Protein AF-A0A7G1KDL2-F1 (afdb_monomer)

Radius of gyration: 20.11 Å; Cα contacts (8 Å, |Δi|>4): 47; chains: 1; bounding box: 39×48×50 Å

Structure (mmCIF, N/CA/C/O backbone):
data_AF-A0A7G1KDL2-F1
#
_entry.id   AF-A0A7G1KDL2-F1
#
loop_
_atom_site.group_PDB
_atom_site.id
_atom_site.type_symbol
_atom_site.label_atom_id
_at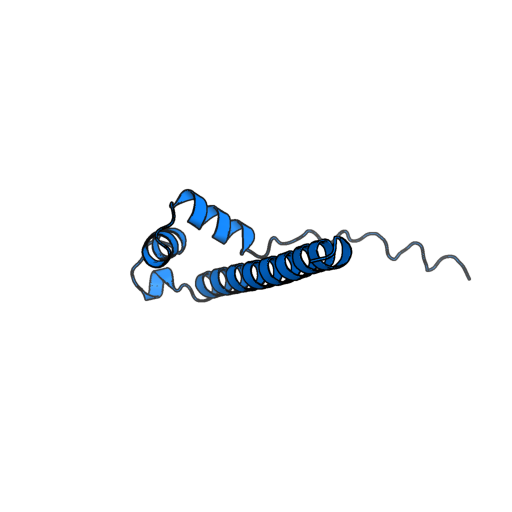om_site.label_alt_id
_atom_site.label_comp_id
_atom_site.label_asym_id
_atom_site.label_entity_id
_atom_site.label_seq_id
_atom_site.pdbx_PDB_ins_code
_atom_site.Cartn_x
_atom_site.Cartn_y
_atom_site.Cartn_z
_atom_site.occupancy
_atom_site.B_iso_or_equiv
_atom_site.auth_seq_id
_atom_site.auth_comp_id
_atom_site.auth_asym_id
_atom_site.auth_atom_id
_atom_site.pdbx_PDB_model_num
ATOM 1 N N . MET A 1 1 ? 22.355 -11.717 -21.654 1.00 70.75 1 MET A N 1
ATOM 2 C CA . MET A 1 1 ? 21.404 -10.592 -21.775 1.00 70.75 1 MET A CA 1
ATOM 3 C C . MET A 1 1 ? 22.206 -9.384 -22.214 1.00 70.75 1 MET A C 1
ATOM 5 O O . MET A 1 1 ? 23.234 -9.144 -21.596 1.00 70.75 1 MET A O 1
ATOM 9 N N . ALA A 1 2 ? 21.819 -8.713 -23.298 1.00 95.56 2 ALA A N 1
ATOM 10 C CA . ALA A 1 2 ? 22.530 -7.523 -23.766 1.00 95.56 2 ALA A CA 1
ATOM 11 C C . ALA A 1 2 ? 22.158 -6.296 -22.915 1.00 95.56 2 ALA A C 1
ATOM 13 O O . ALA A 1 2 ? 21.082 -6.268 -22.313 1.00 95.56 2 ALA A O 1
ATOM 14 N N . ASP A 1 3 ? 22.999 -5.260 -22.904 1.00 96.94 3 ASP A N 1
ATOM 15 C CA . ASP A 1 3 ? 22.762 -4.037 -22.119 1.00 96.94 3 ASP A CA 1
ATOM 16 C C . ASP A 1 3 ? 21.417 -3.375 -22.454 1.00 96.94 3 ASP A C 1
ATOM 18 O O . ASP A 1 3 ? 20.697 -2.917 -21.568 1.00 96.94 3 ASP A O 1
ATOM 22 N N . VAL A 1 4 ? 21.020 -3.397 -23.730 1.00 96.62 4 VAL A N 1
ATOM 23 C CA . VAL A 1 4 ? 19.720 -2.878 -24.188 1.00 96.62 4 VAL A CA 1
ATOM 24 C C . VAL A 1 4 ? 18.549 -3.641 -23.559 1.00 96.62 4 VAL A C 1
ATOM 26 O O . VAL A 1 4 ? 17.541 -3.034 -23.191 1.00 96.62 4 VAL A O 1
ATOM 29 N N . ASP A 1 5 ? 18.677 -4.956 -23.385 1.00 97.25 5 ASP A N 1
ATOM 30 C CA . ASP A 1 5 ? 17.638 -5.778 -22.760 1.00 97.25 5 ASP A CA 1
ATOM 31 C C . ASP A 1 5 ? 17.587 -5.563 -21.241 1.00 97.25 5 ASP A C 1
ATOM 33 O O . ASP A 1 5 ? 16.500 -5.539 -20.656 1.00 97.25 5 ASP A O 1
ATOM 37 N N . LEU A 1 6 ? 18.738 -5.326 -20.600 1.00 97.12 6 LEU A N 1
ATOM 38 C CA . LEU A 1 6 ? 18.799 -4.949 -19.186 1.00 97.12 6 LEU A CA 1
ATOM 39 C C . LEU A 1 6 ? 18.118 -3.592 -18.945 1.00 97.12 6 LEU A C 1
ATOM 41 O O . LEU A 1 6 ? 17.273 -3.471 -18.056 1.00 97.12 6 LEU A O 1
ATOM 45 N N . LEU A 1 7 ? 18.421 -2.587 -19.773 1.00 98.19 7 LEU A N 1
ATOM 46 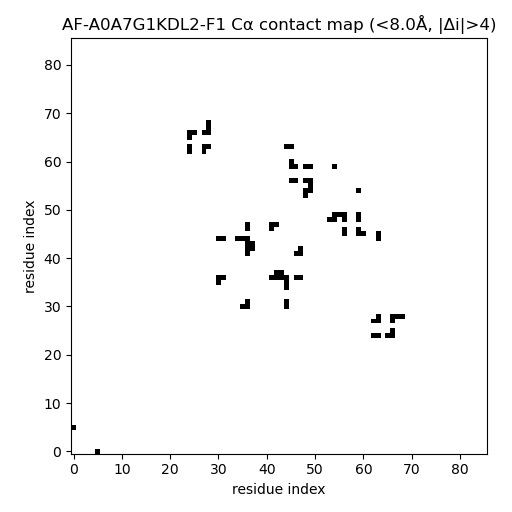C CA . LEU A 1 7 ? 17.787 -1.267 -19.695 1.00 98.19 7 LEU A CA 1
ATOM 47 C C . LEU A 1 7 ? 16.272 -1.349 -19.931 1.00 98.19 7 LEU A C 1
ATOM 49 O O . LEU A 1 7 ? 15.498 -0.735 -19.191 1.00 98.19 7 LEU A O 1
ATOM 53 N N . ARG A 1 8 ? 15.826 -2.152 -20.907 1.00 97.81 8 ARG A N 1
ATOM 54 C CA . ARG A 1 8 ? 14.395 -2.411 -21.134 1.00 97.81 8 ARG A CA 1
ATOM 55 C C . ARG A 1 8 ? 13.741 -3.037 -19.900 1.00 97.81 8 ARG A C 1
ATOM 57 O O . ARG A 1 8 ? 12.695 -2.560 -19.456 1.00 97.81 8 ARG A O 1
ATOM 64 N N . THR A 1 9 ? 14.388 -4.035 -19.303 1.00 98.06 9 THR A N 1
ATOM 65 C CA . THR A 1 9 ? 13.900 -4.722 -18.098 1.00 98.06 9 THR A CA 1
ATOM 66 C C . THR A 1 9 ? 13.741 -3.761 -16.917 1.00 98.06 9 THR A C 1
ATOM 68 O O . THR A 1 9 ? 12.7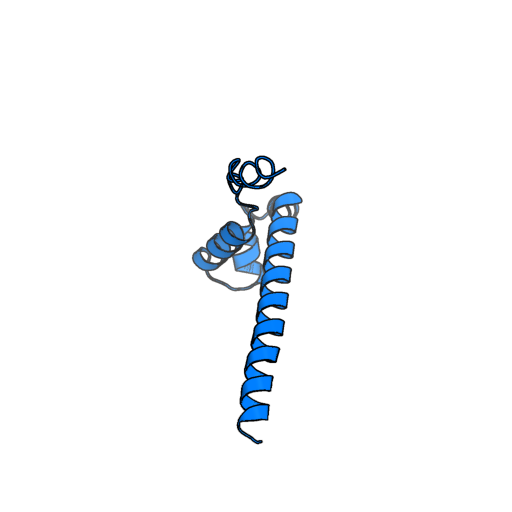26 -3.813 -16.217 1.00 98.06 9 THR A O 1
ATOM 71 N N . LEU A 1 10 ? 14.685 -2.835 -16.712 1.00 98.25 10 LEU A N 1
ATOM 72 C CA . LEU A 1 10 ? 14.583 -1.810 -15.665 1.00 98.25 10 LEU A CA 1
ATOM 73 C C . LEU A 1 10 ? 13.368 -0.897 -15.871 1.00 98.25 10 LEU A C 1
ATOM 75 O O . LEU A 1 10 ? 12.591 -0.679 -14.939 1.00 98.25 10 LEU A O 1
ATOM 79 N N . VAL A 1 11 ? 13.161 -0.401 -17.094 1.00 98.31 11 VAL A N 1
ATOM 80 C CA . VAL A 1 11 ? 12.028 0.484 -17.416 1.00 98.31 11 VAL A CA 1
ATOM 81 C C . VAL A 1 11 ? 10.692 -0.231 -17.226 1.00 98.31 11 VAL A C 1
ATOM 83 O O . VAL A 1 11 ? 9.745 0.340 -16.679 1.00 98.31 11 VAL A O 1
ATOM 86 N N . GLU A 1 12 ? 10.590 -1.483 -17.662 1.00 98.31 12 GLU A N 1
ATOM 87 C CA . GLU A 1 12 ? 9.371 -2.275 -17.502 1.00 98.31 12 GLU A CA 1
ATOM 88 C C . GLU A 1 12 ? 9.075 -2.588 -16.037 1.00 98.31 12 GLU A C 1
ATOM 90 O O . GLU A 1 12 ? 7.930 -2.451 -15.596 1.00 98.31 12 GLU A O 1
ATOM 95 N N . THR A 1 13 ? 10.106 -2.943 -15.272 1.00 98.38 13 THR A N 1
ATOM 96 C CA . THR A 1 13 ? 9.991 -3.202 -13.835 1.00 98.38 13 THR A CA 1
ATOM 97 C C . THR A 1 13 ? 9.521 -1.951 -13.103 1.00 98.38 13 THR A C 1
ATOM 99 O O . THR A 1 13 ? 8.581 -2.018 -12.312 1.00 98.38 13 THR A O 1
ATOM 102 N N . GLU A 1 14 ? 10.078 -0.785 -13.431 1.00 98.38 14 GLU A N 1
ATOM 103 C CA . GLU A 1 14 ? 9.652 0.484 -12.842 1.00 98.38 14 GLU A CA 1
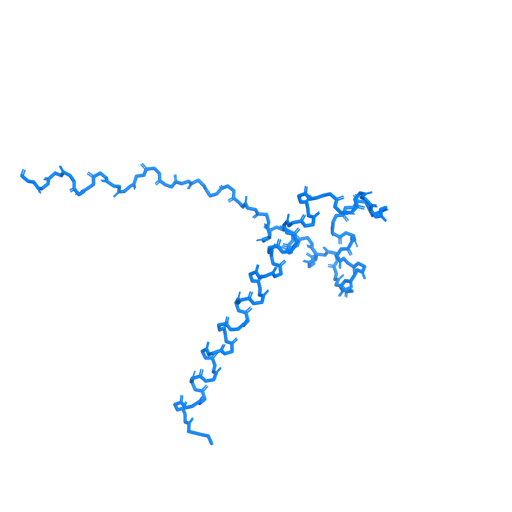ATOM 104 C C . GLU A 1 14 ? 8.194 0.820 -13.178 1.00 98.38 14 GLU A C 1
ATOM 106 O O . GLU A 1 14 ? 7.425 1.243 -12.313 1.00 98.38 14 GLU A O 1
ATOM 111 N N . ARG A 1 15 ? 7.764 0.588 -14.424 1.00 98.06 15 ARG A N 1
ATOM 112 C CA . ARG A 1 15 ? 6.359 0.783 -14.815 1.00 98.06 15 ARG A CA 1
ATOM 113 C C . ARG A 1 15 ? 5.425 -0.127 -14.023 1.00 98.06 15 ARG A C 1
ATOM 115 O O . ARG A 1 15 ? 4.365 0.328 -13.592 1.00 98.06 15 ARG A O 1
ATOM 122 N N . ARG A 1 16 ? 5.802 -1.393 -13.823 1.00 98.12 16 ARG A N 1
ATOM 123 C CA . ARG A 1 16 ? 5.029 -2.347 -13.011 1.00 98.12 16 ARG A CA 1
ATOM 124 C C . ARG A 1 16 ? 4.970 -1.901 -11.552 1.00 98.12 16 ARG A C 1
ATOM 126 O O . ARG A 1 16 ? 3.874 -1.840 -11.001 1.00 98.12 16 ARG A O 1
ATOM 133 N N . ARG A 1 17 ? 6.104 -1.492 -10.974 1.00 97.44 17 ARG A N 1
ATOM 134 C CA . ARG A 1 17 ? 6.182 -0.958 -9.607 1.00 97.44 17 ARG A CA 1
ATOM 135 C C . ARG A 1 17 ? 5.251 0.238 -9.420 1.00 97.44 17 ARG A C 1
ATOM 137 O O . ARG A 1 17 ? 4.376 0.198 -8.565 1.00 97.44 17 ARG A O 1
ATOM 144 N N . ARG A 1 18 ? 5.321 1.237 -10.307 1.00 95.94 18 ARG A N 1
ATOM 145 C CA . ARG A 1 18 ? 4.443 2.421 -10.246 1.00 95.94 18 ARG A CA 1
ATOM 146 C C . ARG A 1 18 ? 2.959 2.084 -10.341 1.00 95.94 18 ARG A C 1
ATOM 148 O O . ARG A 1 18 ? 2.144 2.748 -9.702 1.00 95.94 18 ARG A O 1
ATOM 155 N N . ARG A 1 19 ? 2.593 1.091 -11.158 1.00 96.62 19 ARG A N 1
ATOM 156 C CA . ARG A 1 19 ? 1.201 0.629 -11.271 1.00 96.62 19 ARG A CA 1
ATOM 157 C C . ARG A 1 19 ? 0.727 -0.017 -9.973 1.00 96.62 19 ARG A C 1
ATOM 159 O O . ARG A 1 19 ? -0.365 0.311 -9.519 1.00 96.62 19 ARG A O 1
ATOM 166 N N . LEU A 1 20 ? 1.549 -0.872 -9.368 1.00 96.69 20 LEU A N 1
ATOM 167 C CA . LEU A 1 20 ? 1.247 -1.479 -8.070 1.00 96.69 20 LEU A CA 1
ATOM 168 C C . LEU A 1 20 ? 1.139 -0.419 -6.969 1.00 96.69 20 LEU A C 1
ATOM 170 O O . LEU A 1 20 ? 0.173 -0.432 -6.213 1.00 96.69 20 LEU A O 1
ATOM 174 N N . ASP A 1 21 ? 2.048 0.556 -6.940 1.00 93.38 21 ASP A N 1
ATOM 175 C CA . ASP A 1 21 ? 1.999 1.659 -5.974 1.00 93.38 21 ASP A CA 1
ATOM 176 C C . ASP A 1 21 ? 0.723 2.497 -6.127 1.00 93.38 21 ASP A C 1
ATOM 178 O O . ASP A 1 21 ? 0.107 2.904 -5.142 1.00 93.38 21 ASP A O 1
ATOM 182 N N . ALA A 1 22 ? 0.299 2.761 -7.367 1.00 94.12 22 ALA A N 1
ATOM 183 C CA . ALA A 1 22 ? -0.947 3.470 -7.635 1.00 94.12 22 ALA A CA 1
ATOM 184 C C . ALA A 1 22 ? -2.175 2.661 -7.189 1.00 94.12 22 ALA A C 1
ATOM 186 O O . ALA A 1 22 ? -3.079 3.232 -6.581 1.00 94.12 22 ALA A O 1
ATOM 187 N N . ALA A 1 23 ? -2.187 1.350 -7.442 1.00 95.69 23 ALA A N 1
ATOM 188 C CA . ALA A 1 23 ? -3.253 0.461 -6.992 1.00 95.69 23 ALA A CA 1
ATOM 189 C C . ALA A 1 23 ? -3.328 0.396 -5.458 1.00 95.69 23 ALA A C 1
ATOM 191 O O . ALA A 1 23 ? -4.414 0.525 -4.898 1.00 95.69 23 ALA A O 1
ATOM 192 N N . MET A 1 24 ? -2.183 0.293 -4.775 1.00 94.56 24 MET A N 1
ATOM 193 C CA . MET A 1 24 ? -2.102 0.325 -3.312 1.00 94.56 24 MET A CA 1
ATOM 194 C C . MET A 1 24 ? -2.665 1.637 -2.753 1.0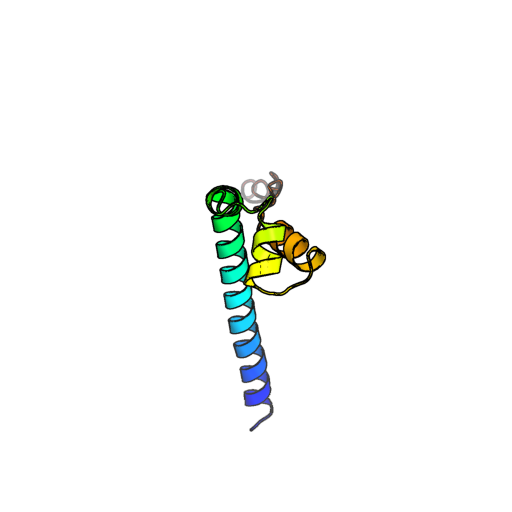0 94.56 24 MET A C 1
ATOM 196 O O . MET A 1 24 ? -3.518 1.612 -1.868 1.00 94.56 24 MET A O 1
ATOM 200 N N . ARG A 1 25 ? -2.260 2.791 -3.304 1.00 95.25 25 ARG A N 1
ATOM 201 C CA . ARG A 1 25 ? -2.814 4.095 -2.895 1.00 95.25 25 ARG A CA 1
ATOM 202 C C . ARG A 1 25 ? -4.324 4.175 -3.109 1.00 95.25 25 ARG A C 1
ATOM 204 O O . ARG A 1 25 ? -5.034 4.659 -2.235 1.00 95.25 25 ARG A O 1
ATOM 211 N N . ALA A 1 26 ? -4.824 3.689 -4.244 1.00 94.94 26 ALA A N 1
ATOM 212 C CA . ALA A 1 26 ? -6.257 3.683 -4.527 1.00 94.94 26 ALA A CA 1
ATOM 213 C C . ALA A 1 26 ? -7.039 2.804 -3.536 1.00 94.94 26 ALA A C 1
ATOM 215 O O . ALA A 1 26 ? -8.102 3.217 -3.074 1.00 94.94 26 ALA A O 1
ATOM 216 N N . ALA A 1 27 ? -6.494 1.637 -3.177 1.00 95.62 27 ALA A N 1
ATOM 217 C CA . ALA A 1 27 ? -7.088 0.732 -2.198 1.00 95.62 27 ALA A CA 1
ATOM 218 C C . ALA A 1 27 ? -7.138 1.352 -0.794 1.00 95.62 27 ALA A C 1
ATOM 220 O O . ALA A 1 27 ? -8.188 1.324 -0.159 1.00 95.62 27 ALA A O 1
ATOM 221 N N . VAL A 1 28 ? -6.046 1.978 -0.336 1.00 95.44 28 VAL A N 1
ATOM 222 C CA . VAL A 1 28 ? -6.016 2.689 0.956 1.00 95.44 28 VAL A CA 1
ATOM 223 C C . VAL A 1 28 ? -7.017 3.845 0.963 1.00 95.44 28 VAL A C 1
ATOM 225 O O . VAL A 1 28 ? -7.793 3.978 1.903 1.00 95.44 28 VAL A O 1
ATOM 228 N N . ALA A 1 29 ? -7.073 4.639 -0.109 1.00 94.62 29 ALA A N 1
ATOM 229 C CA . ALA A 1 29 ? -8.025 5.742 -0.205 1.00 94.62 29 ALA A CA 1
ATOM 230 C C . ALA A 1 29 ? -9.486 5.257 -0.183 1.00 94.62 29 ALA A C 1
ATOM 232 O O . ALA A 1 29 ? -10.353 5.935 0.361 1.00 94.62 29 ALA A O 1
ATOM 233 N N . GLU A 1 30 ? -9.779 4.102 -0.785 1.00 95.19 30 GLU A N 1
ATOM 234 C CA . GLU A 1 30 ? -11.111 3.496 -0.722 1.00 95.19 30 GLU A CA 1
ATOM 235 C C . GLU A 1 30 ? -11.427 2.936 0.668 1.00 95.19 30 GLU A C 1
ATOM 237 O O . GLU A 1 30 ? -12.553 3.093 1.136 1.00 95.19 30 GLU A O 1
ATOM 242 N N . ALA A 1 31 ? -10.446 2.338 1.349 1.00 93.88 31 ALA A N 1
ATOM 243 C CA . ALA A 1 31 ? -10.605 1.868 2.722 1.00 93.88 31 ALA A CA 1
ATOM 244 C C . ALA A 1 31 ? -10.974 3.016 3.675 1.00 93.88 31 ALA A C 1
ATOM 246 O O . ALA A 1 31 ? -11.910 2.874 4.463 1.00 93.88 31 ALA A O 1
ATOM 247 N N . GLU A 1 32 ? -10.304 4.166 3.534 1.00 92.12 32 GLU A N 1
ATOM 248 C CA . GLU A 1 32 ? -10.625 5.404 4.257 1.00 92.12 32 GLU A CA 1
ATOM 249 C C . GLU A 1 32 ? -12.031 5.913 3.921 1.00 92.12 32 GLU A C 1
ATOM 251 O O . GLU A 1 32 ? -12.837 6.151 4.817 1.00 92.12 32 GLU A O 1
ATOM 256 N N . ARG A 1 33 ? -12.369 6.035 2.626 1.00 91.44 33 ARG A N 1
ATOM 257 C CA . ARG A 1 33 ? -13.691 6.523 2.185 1.00 91.44 33 ARG A CA 1
ATOM 258 C C . ARG A 1 33 ? -14.846 5.682 2.719 1.00 91.44 33 ARG A C 1
ATOM 260 O O . ARG A 1 33 ? -15.907 6.227 3.004 1.00 91.44 33 ARG A O 1
ATOM 267 N N . ARG A 1 34 ? -14.652 4.367 2.824 1.00 93.38 34 ARG A N 1
ATOM 268 C CA . ARG A 1 34 ? -15.651 3.433 3.361 1.00 93.38 34 ARG A CA 1
ATOM 269 C C . ARG A 1 34 ? -15.667 3.374 4.887 1.00 93.38 34 ARG A C 1
ATOM 271 O O . ARG A 1 34 ? -16.536 2.704 5.434 1.00 93.38 34 ARG A O 1
ATOM 278 N N . GLY A 1 35 ? -14.712 4.011 5.565 1.00 93.00 35 GLY A N 1
ATOM 279 C CA . GLY A 1 35 ? -14.555 3.893 7.012 1.00 93.00 35 GLY A CA 1
ATOM 280 C C . GLY A 1 35 ? -14.309 2.449 7.454 1.00 93.00 35 GLY A C 1
ATOM 281 O O . GLY A 1 35 ? -14.834 2.035 8.486 1.00 93.00 35 GLY A O 1
ATOM 282 N N . LEU A 1 36 ? -13.547 1.664 6.673 1.00 93.31 36 LEU A N 1
ATOM 283 C CA . LEU A 1 36 ? -13.388 0.225 6.925 1.00 93.31 36 LEU A CA 1
ATOM 284 C C . LEU A 1 36 ? -12.870 -0.074 8.331 1.00 93.31 36 LEU A C 1
ATOM 286 O O . LEU A 1 36 ? -13.333 -1.038 8.923 1.00 93.31 36 LEU A O 1
ATOM 290 N N . ALA A 1 37 ? -11.978 0.758 8.875 1.00 93.06 37 ALA A N 1
ATOM 291 C CA . ALA A 1 37 ? -11.478 0.599 10.240 1.00 93.06 37 ALA A CA 1
ATOM 292 C C . ALA A 1 37 ? -12.607 0.603 11.283 1.00 93.06 37 ALA A C 1
ATOM 294 O O . ALA A 1 37 ? -12.684 -0.305 12.107 1.00 93.06 37 ALA A O 1
ATOM 295 N N . ALA A 1 38 ? -13.533 1.563 11.188 1.00 90.69 38 ALA A N 1
ATOM 296 C CA . ALA A 1 38 ? -14.679 1.641 12.089 1.00 90.69 38 ALA A CA 1
ATOM 297 C C . ALA A 1 38 ? -15.621 0.440 11.911 1.00 90.69 38 ALA A C 1
ATOM 299 O O . ALA A 1 38 ? -16.139 -0.089 12.891 1.00 90.69 38 ALA A O 1
ATOM 300 N N . GLY A 1 39 ? -15.803 -0.027 10.670 1.00 90.69 39 GLY A N 1
ATOM 301 C CA . GLY A 1 39 ? -16.619 -1.205 10.363 1.00 90.69 39 GLY A CA 1
ATOM 302 C C . GLY A 1 39 ? -16.039 -2.530 10.870 1.00 90.69 39 GLY A C 1
ATOM 303 O O . GLY A 1 39 ? -16.784 -3.494 11.027 1.00 90.69 39 GLY A O 1
ATOM 304 N N . THR A 1 40 ? -14.734 -2.591 11.138 1.00 90.62 40 THR A N 1
ATOM 305 C CA . THR A 1 40 ? -14.035 -3.802 11.599 1.00 90.62 40 THR A CA 1
ATOM 306 C C . THR A 1 40 ? -13.542 -3.715 13.045 1.00 90.62 40 THR A C 1
ATOM 308 O O . THR A 1 40 ? -12.954 -4.673 13.539 1.00 90.62 40 THR A O 1
ATOM 311 N N . GLY A 1 41 ? -13.815 -2.610 13.748 1.00 93.12 41 GLY A N 1
ATOM 312 C CA . GLY A 1 41 ? -13.483 -2.432 15.166 1.00 93.12 41 GLY A CA 1
ATOM 313 C C . GLY A 1 41 ? -12.072 -1.906 15.449 1.00 93.12 41 GLY A C 1
ATOM 314 O O . GLY A 1 41 ? -11.663 -1.875 16.608 1.00 93.12 41 GLY A O 1
ATOM 315 N N . TYR A 1 42 ? -11.336 -1.466 14.427 1.00 95.31 42 TYR A N 1
ATOM 316 C CA . TYR A 1 42 ? -10.065 -0.758 14.609 1.00 95.31 42 TYR A CA 1
ATOM 317 C C . TYR A 1 42 ? -10.324 0.724 14.899 1.00 95.31 42 TYR A C 1
ATOM 319 O O . TYR A 1 42 ? -11.293 1.311 14.412 1.00 95.31 42 TYR A O 1
ATOM 327 N N . ARG A 1 43 ? -9.433 1.356 15.670 1.00 92.62 43 ARG A N 1
ATOM 328 C CA . ARG A 1 43 ? -9.537 2.775 16.041 1.00 92.62 43 ARG A CA 1
ATOM 329 C C . ARG A 1 43 ? -9.426 3.688 14.825 1.00 92.62 43 ARG A C 1
ATOM 331 O O . ARG A 1 43 ? -10.145 4.678 14.732 1.00 92.62 43 ARG A O 1
ATOM 338 N N . ASP A 1 44 ? -8.501 3.376 13.924 1.00 94.44 44 ASP A N 1
ATOM 339 C CA . ASP A 1 44 ? -8.270 4.113 12.689 1.00 94.44 44 ASP A CA 1
ATOM 340 C C . ASP A 1 44 ? -7.682 3.205 11.597 1.00 94.44 44 ASP A C 1
ATOM 342 O O . ASP A 1 44 ? -7.277 2.060 11.830 1.00 94.44 44 ASP A O 1
ATOM 346 N N . THR A 1 45 ? -7.644 3.714 10.368 1.00 95.31 45 THR A N 1
ATOM 347 C CA . THR A 1 45 ? -7.105 2.983 9.217 1.00 95.31 45 THR A CA 1
ATOM 348 C C . THR A 1 45 ? -5.606 2.700 9.359 1.00 95.31 45 THR A C 1
ATOM 350 O O . THR A 1 45 ? -5.114 1.732 8.782 1.00 95.31 45 THR A O 1
ATOM 353 N N . ALA A 1 46 ? -4.853 3.483 10.141 1.00 96.38 46 ALA A N 1
ATOM 354 C CA . ALA A 1 46 ? -3.433 3.214 10.360 1.00 96.38 46 ALA A CA 1
ATOM 355 C C . ALA A 1 46 ? -3.236 1.960 11.224 1.00 96.38 46 ALA A C 1
ATOM 357 O O . ALA A 1 46 ? -2.354 1.152 10.926 1.00 96.38 46 ALA A O 1
ATOM 358 N N . GLU A 1 47 ? -4.062 1.771 12.253 1.00 96.69 47 GLU A N 1
ATOM 359 C CA . GLU A 1 47 ? -4.101 0.564 13.083 1.00 96.69 47 GLU A CA 1
ATOM 360 C C . GLU A 1 47 ? -4.514 -0.659 12.252 1.00 96.69 47 GLU A C 1
ATOM 362 O O . GLU A 1 47 ? -3.818 -1.675 12.281 1.00 96.69 47 GLU A O 1
ATOM 367 N N . LEU A 1 48 ? -5.547 -0.521 11.411 1.00 96.19 48 LEU A N 1
ATOM 368 C CA . LEU A 1 48 ? -5.966 -1.557 10.459 1.00 96.19 48 LEU A CA 1
ATOM 369 C C . LEU A 1 48 ? -4.819 -1.982 9.523 1.00 96.19 48 LEU A C 1
ATOM 371 O O . LEU A 1 48 ? -4.544 -3.170 9.363 1.00 96.19 48 LEU A O 1
ATOM 375 N N . LEU A 1 49 ? -4.125 -1.025 8.899 1.00 96.50 49 LEU A N 1
ATOM 376 C CA . LEU A 1 49 ? -3.018 -1.317 7.980 1.00 96.50 49 LEU A CA 1
ATOM 377 C C . LEU A 1 49 ? -1.802 -1.919 8.694 1.00 96.50 49 LEU A C 1
ATOM 379 O O . LEU A 1 49 ? -1.135 -2.786 8.129 1.00 96.50 49 LEU A O 1
ATOM 383 N N . THR A 1 50 ? -1.513 -1.461 9.914 1.00 97.69 50 THR A N 1
ATOM 384 C CA . THR A 1 50 ? -0.441 -2.008 10.763 1.00 97.69 50 THR A CA 1
ATOM 385 C C . THR A 1 50 ? -0.686 -3.493 11.017 1.00 97.69 50 THR A C 1
ATOM 387 O O . THR A 1 50 ? 0.222 -4.304 10.833 1.00 97.69 50 THR A O 1
ATOM 390 N N . ASP A 1 51 ? -1.915 -3.863 11.380 1.00 96.88 51 ASP A N 1
ATOM 391 C CA . ASP A 1 51 ? -2.257 -5.252 11.674 1.00 96.88 51 ASP A CA 1
ATOM 392 C C . ASP A 1 51 ? -2.298 -6.127 10.410 1.00 96.88 51 ASP A C 1
ATOM 394 O O . ASP A 1 5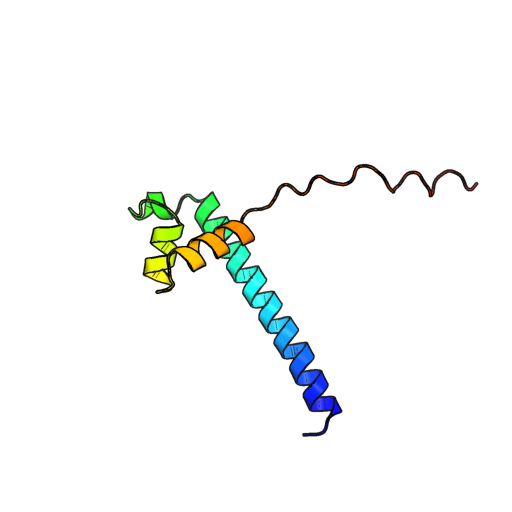1 ? -1.626 -7.158 10.357 1.00 96.88 51 ASP A O 1
ATOM 398 N N . LEU A 1 52 ? -2.992 -5.680 9.353 1.00 95.62 52 LEU A N 1
ATOM 399 C CA . LEU A 1 52 ? -3.150 -6.450 8.111 1.00 95.62 52 LEU A CA 1
ATOM 400 C C . LEU A 1 52 ? -1.842 -6.642 7.338 1.00 95.62 52 LEU A C 1
ATOM 402 O O . LEU A 1 52 ? -1.594 -7.718 6.797 1.00 95.62 52 LEU A O 1
ATOM 406 N N . LEU A 1 53 ? -1.021 -5.594 7.234 1.00 95.00 53 LEU A N 1
ATOM 407 C CA . LEU A 1 53 ? 0.189 -5.611 6.405 1.00 95.00 53 LEU A CA 1
ATOM 408 C C . LEU A 1 53 ? 1.460 -5.871 7.216 1.00 95.00 53 LEU A C 1
ATOM 410 O O . LEU A 1 53 ? 2.536 -5.956 6.625 1.00 95.00 53 LEU A O 1
ATOM 414 N N . ARG A 1 54 ? 1.345 -5.979 8.548 1.00 97.25 54 ARG A N 1
ATOM 415 C CA . ARG A 1 54 ? 2.475 -6.158 9.474 1.00 97.25 54 ARG A CA 1
ATOM 416 C C . ARG A 1 54 ? 3.577 -5.110 9.266 1.00 97.25 54 ARG A C 1
ATOM 418 O O . ARG A 1 54 ? 4.767 -5.411 9.323 1.00 97.25 54 ARG A O 1
ATOM 425 N N . ILE A 1 55 ? 3.170 -3.868 9.012 1.00 96.25 55 ILE A N 1
ATOM 426 C CA . ILE A 1 55 ? 4.058 -2.707 8.848 1.00 96.25 55 ILE A CA 1
ATOM 427 C C . ILE A 1 55 ? 4.051 -1.849 10.109 1.00 96.25 55 ILE A C 1
ATOM 429 O O . ILE A 1 55 ? 3.146 -1.948 10.928 1.00 96.25 55 ILE A O 1
ATOM 433 N N . SER A 1 56 ? 5.038 -0.966 10.261 1.00 97.19 56 SER A N 1
ATOM 434 C CA . SER A 1 56 ? 5.022 -0.005 11.365 1.00 97.19 56 SER A CA 1
ATOM 435 C C . SER A 1 56 ? 3.878 1.002 11.212 1.00 97.19 56 SER A C 1
ATOM 437 O O . SER A 1 56 ? 3.509 1.391 10.101 1.00 97.19 56 SER A O 1
ATOM 439 N N . THR A 1 57 ? 3.375 1.515 12.335 1.00 95.81 57 THR A N 1
ATOM 440 C CA . THR A 1 57 ? 2.350 2.570 12.336 1.00 95.81 57 THR A CA 1
ATOM 441 C C . THR A 1 57 ? 2.805 3.824 11.585 1.00 95.81 57 THR A C 1
ATOM 443 O O . THR A 1 57 ? 1.999 4.497 10.947 1.00 95.81 57 THR A O 1
ATOM 446 N N . HIS A 1 58 ? 4.105 4.140 11.613 1.00 97.12 58 HIS A N 1
ATOM 447 C CA . HIS A 1 58 ? 4.645 5.267 10.856 1.00 97.12 58 HIS A CA 1
ATOM 448 C C . HIS A 1 58 ? 4.514 5.058 9.340 1.00 97.12 58 HIS A C 1
ATOM 450 O O . HIS A 1 58 ? 4.097 5.973 8.630 1.00 97.12 58 HIS A O 1
ATOM 456 N N . GLU A 1 59 ? 4.817 3.855 8.850 1.00 95.88 59 GLU A N 1
ATOM 457 C CA . GLU A 1 59 ? 4.649 3.502 7.438 1.00 95.88 59 GLU A CA 1
ATOM 458 C C . GLU A 1 59 ? 3.168 3.463 7.041 1.00 95.88 59 GLU A C 1
ATOM 460 O O . GLU A 1 59 ? 2.799 3.973 5.984 1.00 95.88 59 GLU A O 1
ATOM 465 N N . ALA A 1 60 ? 2.295 2.951 7.913 1.00 96.56 60 ALA A N 1
ATOM 466 C CA . ALA A 1 60 ? 0.851 2.968 7.690 1.00 96.56 60 ALA A CA 1
ATOM 467 C C . ALA A 1 60 ? 0.315 4.401 7.512 1.00 96.56 60 ALA A C 1
ATOM 469 O O . ALA A 1 60 ? -0.355 4.694 6.521 1.00 96.56 60 ALA A O 1
ATOM 470 N N . ARG A 1 61 ? 0.680 5.322 8.415 1.00 95.38 61 ARG A N 1
ATOM 471 C CA . ARG A 1 61 ? 0.300 6.745 8.323 1.00 95.38 61 ARG A CA 1
ATOM 472 C C . ARG A 1 61 ? 0.811 7.401 7.045 1.00 95.38 61 ARG A C 1
ATOM 474 O O . ARG A 1 61 ? 0.065 8.113 6.381 1.00 95.38 61 ARG A O 1
ATOM 481 N N . ARG A 1 62 ? 2.057 7.115 6.666 1.00 95.06 62 ARG A N 1
ATOM 482 C CA . ARG A 1 62 ? 2.657 7.624 5.429 1.00 95.06 62 ARG A CA 1
ATOM 483 C C . ARG A 1 62 ? 1.873 7.170 4.192 1.00 95.06 62 ARG A C 1
ATOM 485 O O . ARG A 1 62 ? 1.640 7.953 3.275 1.00 95.06 62 ARG A O 1
ATOM 492 N N . ARG A 1 63 ? 1.426 5.911 4.157 1.00 94.75 63 ARG A N 1
ATOM 493 C CA . ARG A 1 63 ? 0.598 5.391 3.055 1.00 94.75 63 ARG A CA 1
ATOM 494 C C . ARG A 1 63 ? -0.765 6.064 2.981 1.00 94.75 63 ARG A C 1
ATOM 496 O O . ARG A 1 63 ? -1.213 6.348 1.873 1.00 94.75 63 ARG A O 1
ATOM 503 N N . ILE A 1 64 ? -1.388 6.346 4.123 1.00 93.31 64 ILE A N 1
ATOM 504 C CA . ILE A 1 64 ? -2.648 7.100 4.191 1.00 93.31 64 ILE A CA 1
ATOM 505 C C . ILE A 1 64 ? -2.449 8.516 3.646 1.00 93.31 64 ILE A C 1
ATOM 507 O O . ILE A 1 64 ? -3.214 8.952 2.789 1.00 93.31 64 ILE A O 1
ATOM 511 N N . GLU A 1 65 ? -1.380 9.205 4.048 1.00 92.50 65 GLU A N 1
ATOM 512 C CA . GLU A 1 65 ? -1.054 10.547 3.553 1.00 92.50 65 GLU A CA 1
ATOM 513 C C . GLU A 1 65 ? -0.873 10.578 2.025 1.00 92.50 65 GLU A C 1
ATOM 515 O O . GLU A 1 65 ? -1.412 11.454 1.348 1.00 92.50 65 GLU A O 1
ATOM 520 N N . TYR A 1 66 ? -0.169 9.595 1.456 1.00 89.31 66 TYR A N 1
ATOM 521 C CA . TYR A 1 66 ? -0.003 9.491 0.002 1.00 89.31 66 TYR A CA 1
ATOM 522 C C . TYR A 1 66 ? -1.268 9.044 -0.741 1.00 89.31 66 TYR A C 1
ATOM 524 O O . TYR A 1 66 ? -1.377 9.2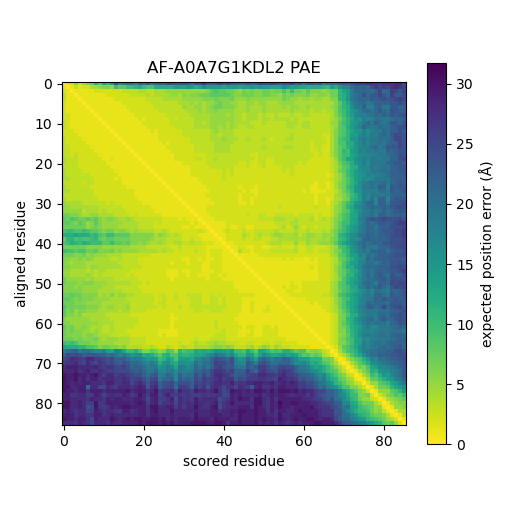76 -1.947 1.00 89.31 66 TYR A O 1
ATOM 532 N N . ALA A 1 67 ? -2.187 8.362 -0.061 1.00 89.38 67 ALA A N 1
ATOM 533 C CA . ALA A 1 67 ? -3.462 7.921 -0.612 1.00 89.38 67 ALA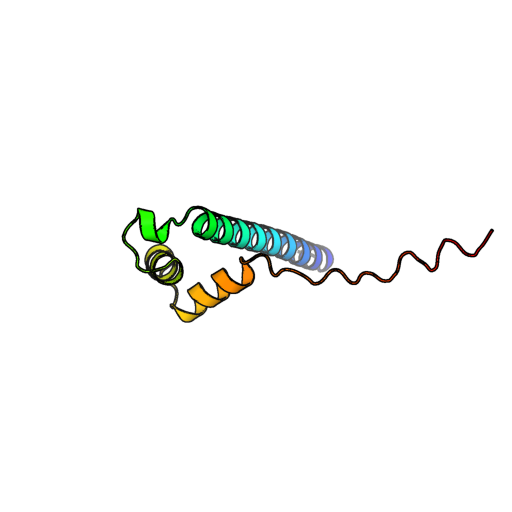 A CA 1
ATOM 534 C C . ALA A 1 67 ? -4.530 9.022 -0.566 1.00 89.38 67 ALA A C 1
ATOM 536 O O . ALA A 1 67 ? -5.419 9.047 -1.423 1.00 89.38 67 ALA A O 1
ATOM 537 N N . ALA A 1 68 ? -4.437 9.943 0.398 1.00 76.88 68 ALA A N 1
ATOM 538 C CA . ALA A 1 68 ? -5.330 11.081 0.493 1.00 76.88 68 ALA A CA 1
ATOM 539 C C . ALA A 1 68 ? -5.254 11.897 -0.809 1.00 76.88 68 ALA A C 1
ATOM 541 O O . ALA A 1 68 ? -4.158 12.263 -1.253 1.00 76.88 68 ALA A O 1
ATOM 542 N N . PRO A 1 69 ? -6.395 12.201 -1.453 1.00 63.22 69 PRO A N 1
ATOM 543 C CA . PRO A 1 69 ? -6.406 13.144 -2.551 1.00 63.22 69 PRO A CA 1
ATOM 544 C C . PRO A 1 69 ? -6.037 14.497 -1.955 1.00 63.22 69 PRO A C 1
ATOM 546 O O . PRO A 1 69 ? -6.901 15.205 -1.445 1.00 63.22 69 PRO A O 1
ATOM 549 N N . GLN A 1 70 ? -4.752 14.859 -1.978 1.00 55.75 70 GLN A N 1
ATOM 550 C CA . GLN A 1 70 ? -4.378 16.225 -1.662 1.00 55.75 70 GLN A CA 1
ATOM 551 C C . GLN A 1 70 ? -5.221 17.125 -2.570 1.00 55.75 70 GLN A C 1
ATOM 553 O O . GLN A 1 70 ? -5.182 16.935 -3.796 1.00 55.75 70 GLN A O 1
ATOM 558 N N . PRO A 1 71 ? -6.002 18.073 -2.022 1.00 45.47 71 PRO A N 1
ATOM 559 C CA . PRO A 1 71 ? -6.617 19.098 -2.834 1.00 45.47 71 PRO A CA 1
ATOM 560 C C . PRO A 1 71 ? -5.466 19.907 -3.418 1.00 45.47 71 PRO A C 1
ATOM 562 O O . PRO A 1 71 ? -4.975 20.848 -2.806 1.00 45.47 71 PRO A O 1
ATOM 565 N N . ARG A 1 72 ? -4.970 19.505 -4.594 1.00 51.94 72 ARG A N 1
ATOM 566 C CA . ARG A 1 72 ? -4.008 20.305 -5.342 1.00 51.94 72 ARG A CA 1
ATOM 567 C C . ARG A 1 72 ? -4.697 21.647 -5.576 1.00 51.94 72 ARG A C 1
ATOM 569 O O . ARG A 1 72 ? -5.723 21.651 -6.268 1.00 51.94 72 ARG A O 1
ATOM 576 N N . PRO A 1 73 ? -4.191 22.777 -5.050 1.00 46.31 73 PRO A N 1
ATOM 577 C CA . PRO A 1 73 ? -4.666 24.065 -5.512 1.00 46.31 73 PRO A CA 1
ATOM 578 C C . PRO A 1 73 ? -4.366 24.106 -7.011 1.00 46.31 73 PRO A C 1
ATOM 580 O O . PRO A 1 73 ? -3.210 24.119 -7.429 1.00 46.31 73 PRO A O 1
ATOM 583 N N . ARG A 1 74 ? -5.410 24.024 -7.845 1.00 53.69 74 ARG A N 1
ATOM 584 C CA . ARG A 1 74 ? -5.269 24.180 -9.295 1.00 53.69 74 ARG A CA 1
ATOM 585 C C . ARG A 1 74 ? -4.609 25.545 -9.524 1.00 53.69 74 ARG A C 1
ATOM 587 O O . ARG A 1 74 ? -5.213 26.543 -9.118 1.00 53.69 74 ARG A O 1
ATOM 594 N N . PRO A 1 75 ? -3.432 25.655 -10.166 1.00 49.50 75 PRO A N 1
ATOM 595 C CA . PRO A 1 75 ? -2.948 26.963 -10.576 1.00 49.50 75 PRO A CA 1
ATOM 596 C C . PRO A 1 75 ? -3.941 27.521 -11.607 1.00 49.50 75 PRO A C 1
ATOM 598 O O . PRO A 1 75 ? -3.998 27.074 -12.748 1.00 49.50 75 PRO A O 1
ATOM 601 N N . ARG A 1 76 ? -4.773 28.492 -11.201 1.00 58.47 76 ARG A N 1
ATOM 602 C CA . ARG A 1 76 ? -5.799 29.153 -12.042 1.00 58.47 76 ARG A CA 1
ATOM 603 C C . ARG A 1 76 ? -5.202 30.064 -13.132 1.00 58.47 76 ARG A C 1
ATOM 605 O O . ARG A 1 76 ? -5.901 30.933 -13.649 1.00 58.47 76 ARG A O 1
ATOM 612 N N . LYS A 1 77 ? -3.924 29.926 -13.488 1.00 54.72 77 LYS A N 1
ATOM 613 C CA . LYS A 1 77 ? -3.253 30.826 -14.435 1.00 54.72 77 LYS A CA 1
ATOM 614 C C . LYS A 1 77 ? -2.242 30.076 -15.302 1.00 54.72 77 LYS A C 1
ATOM 616 O O . LYS A 1 77 ? -1.083 30.001 -14.928 1.00 54.72 77 LYS A O 1
ATOM 621 N N . MET A 1 78 ? -2.672 29.588 -16.471 1.00 50.12 78 MET A N 1
ATOM 622 C CA . MET A 1 78 ? -1.813 29.583 -17.675 1.00 50.12 78 MET A CA 1
ATOM 623 C C . MET A 1 78 ? -2.532 29.376 -19.024 1.00 50.12 78 MET A C 1
ATOM 625 O O . MET A 1 78 ? -1.868 29.244 -20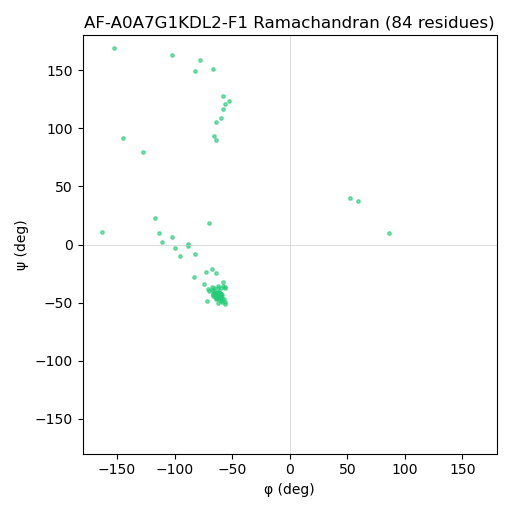.040 1.00 50.12 78 MET A O 1
ATOM 629 N N . TRP A 1 79 ? -3.869 29.428 -19.095 1.00 50.47 79 TRP A N 1
ATOM 630 C CA . TRP A 1 79 ? -4.591 29.377 -20.387 1.00 50.47 79 TRP A CA 1
ATOM 631 C C . TRP A 1 79 ? -4.803 30.745 -21.047 1.00 50.47 79 TRP A C 1
ATOM 633 O O . TRP A 1 79 ? -5.362 30.826 -22.133 1.00 50.47 79 TRP A O 1
ATOM 643 N N . ARG A 1 80 ? -4.365 31.838 -20.411 1.00 55.97 80 ARG A N 1
ATOM 644 C CA . ARG A 1 80 ? -4.611 33.202 -20.910 1.00 55.97 80 ARG A CA 1
ATOM 645 C C . ARG A 1 80 ? -3.547 33.731 -21.879 1.00 55.97 80 ARG A C 1
ATOM 647 O O . ARG A 1 80 ? -3.683 34.852 -22.340 1.00 55.97 80 ARG A O 1
ATOM 654 N N . VAL A 1 81 ? -2.516 32.941 -22.191 1.00 57.75 81 VAL A N 1
ATOM 655 C CA . VAL A 1 81 ? -1.413 33.358 -23.082 1.00 57.75 81 VAL A CA 1
ATOM 656 C C . VAL A 1 81 ? -1.631 32.908 -24.539 1.00 57.75 81 VAL A C 1
ATOM 658 O O . VAL A 1 81 ? -0.956 33.395 -25.432 1.00 57.75 81 VAL A O 1
ATOM 661 N N . LEU A 1 82 ? -2.624 32.052 -24.821 1.00 50.81 82 LEU A N 1
ATOM 662 C CA . LEU A 1 82 ? -2.895 31.538 -26.177 1.00 50.81 82 LEU A CA 1
ATOM 663 C C . LEU A 1 82 ? -4.078 32.211 -26.903 1.00 50.81 82 LEU A C 1
ATOM 665 O O . LEU A 1 82 ? -4.443 31.771 -27.982 1.00 50.81 82 LEU A O 1
ATOM 669 N N . GLN A 1 83 ? -4.678 33.265 -26.339 1.00 50.44 83 GLN A N 1
ATOM 670 C CA . GLN A 1 83 ? -5.841 33.962 -26.930 1.00 50.44 83 GLN A CA 1
ATOM 671 C C . GLN A 1 83 ? -5.543 35.406 -27.380 1.00 50.44 83 GLN A C 1
ATOM 673 O O . GLN A 1 83 ? -6.462 36.143 -27.707 1.00 50.44 83 GLN A O 1
ATOM 678 N N . ALA A 1 84 ? -4.275 35.829 -27.395 1.00 52.59 84 ALA A N 1
ATOM 679 C CA . ALA A 1 84 ? -3.873 37.173 -27.839 1.00 52.59 84 ALA A CA 1
ATOM 680 C C . ALA A 1 84 ? -2.969 37.156 -29.087 1.00 52.59 84 ALA A C 1
ATOM 682 O O . ALA A 1 84 ? -2.217 38.096 -29.321 1.00 52.59 84 ALA A O 1
ATOM 683 N N . ALA A 1 85 ? -3.026 36.080 -29.873 1.00 50.56 85 ALA A N 1
ATOM 684 C CA . ALA A 1 85 ? -2.382 35.998 -31.179 1.00 50.56 85 ALA A CA 1
ATOM 685 C C . ALA A 1 85 ? -3.424 35.567 -32.217 1.00 50.56 85 ALA A C 1
ATOM 687 O O . ALA A 1 85 ? -3.542 34.391 -32.561 1.00 50.56 85 ALA A O 1
ATOM 688 N N . SER A 1 86 ? -4.238 36.522 -32.651 1.00 44.25 86 SER A N 1
ATOM 689 C CA . SER A 1 86 ? -5.016 36.498 -33.892 1.00 44.25 86 SER A CA 1
ATOM 690 C C . SER A 1 86 ? -5.229 37.936 -34.332 1.00 44.25 86 SER A C 1
ATOM 692 O O . SER A 1 86 ? -5.538 38.759 -33.440 1.00 44.25 86 SER A O 1
#

Nearest PDB structures (foldseek):
  5nx4-assembly1_B  TM=4.272E-01  e=5.831E+00  Streptomyces clavuligerus

Secondary structure (DSSP, 8-state):
--HHHHHHHHHHHHHHHHHHHHHHHHHHHHHHHTTHHHHHT-SSHHHHHHHHH---HHHHHHHHHHHS---------SGGGSSS--

Mean predicted aligned error: 9.48 Å

Solvent-accessible surface area (backbone atoms only — not comparable to full-atom values): 5129 Å² total; per-residue (Å²): 133,54,71,70,56,52,54,50,50,51,55,52,49,49,53,52,51,52,50,50,53,50,51,51,25,52,51,51,37,49,40,59,75,68,42,46,22,66,78,71,74,32,94,37,61,34,57,41,42,19,67,76,67,70,45,54,57,69,59,27,44,51,50,49,60,71,21,48,82,71,83,70,81,73,79,92,75,76,79,79,77,78,78,81,81,128

InterPro domains:
  IPR003870 Domain of unknown function DUF222 [PF02720] (8-68)

Organism: NCBI:txid480035

Sequence (86 aa):
MADVDLLRTLVETERRRRRLDAAMRAAVAEAERRGLAAGTGYRDTAELLTDLLRISTHEARRRIEYAAPQPRPRPRKMWRVLQAAS

pLDDT: mean 85.82, std 17.77, range [44.25, 98.38]

Foldseek 3Di:
DDPVVVVVVVVVVVVVVVVVLVVLLQVLLVCVVVVVCVVVVHPHQLRVCCVPVVDDSVVSVVSNVSSPPDPPPPPPDDPVPPPPDD